Protein AF-A0A1A8S8R5-F1 (afdb_monomer)

Organism: NCBI:txid451742

Radius of gyration: 23.31 Å; Cα contacts (8 Å, |Δi|>4): 53; chains: 1; bounding box: 76×50×40 Å

Sequence (118 aa):
MADGRDGERLEAEEEAQGAEGGEDVIDDPILEQGVVVLRGYVIERMNTEDPSRHVCPEDLGGRTHEQEDPQVKEVVEQLLKIADELNRNAEFQRLINQVQANCAQEVFMMVARSIFID

Solvent-accessible surface area (backbone atoms only — not comparable to full-atom values): 7487 Å² total; per-residue (Å²): 134,84,88,80,81,88,82,75,84,77,70,75,76,72,70,72,78,65,82,94,73,80,71,85,65,85,82,38,70,65,58,57,48,50,53,55,36,54,50,47,41,52,37,57,48,39,39,70,77,38,68,87,55,76,63,56,53,59,84,75,77,46,56,86,71,65,72,68,43,66,68,49,45,53,53,28,55,52,51,50,52,52,50,54,58,54,63,68,35,65,66,58,50,55,56,59,73,67,61,62,80,93,44,52,69,61,52,49,53,51,53,56,52,63,72,66,70,119

InterPro domains:
  IPR036834 Bcl-2-like superfamily [G3DSA:1.10.437.10] (13-118)
  IPR036834 Bcl-2-like superfamily [SSF56854] (27-116)

Secondary structure (DSSP, 8-state):
-------------------S--S--TT-HHHHHHHHHHHHHHHHHHHHH-TTS---GGGGT--TTGGG-HHHHHHHHHHHHHHHHHHT-HHHHHHHTTS-GGGHHHHHHHHHHHHT--

Structure (mmCIF, N/CA/C/O backbone):
data_AF-A0A1A8S8R5-F1
#
_entry.id   AF-A0A1A8S8R5-F1
#
loop_
_atom_site.group_PDB
_atom_site.id
_atom_site.type_symbol
_atom_site.label_atom_id
_atom_site.label_alt_id
_atom_site.label_comp_id
_atom_site.label_asym_id
_atom_site.label_entity_id
_atom_site.label_seq_id
_atom_site.pdbx_PDB_ins_code
_atom_site.Cartn_x
_atom_site.Cartn_y
_atom_site.Cartn_z
_atom_site.occupancy
_atom_site.B_iso_or_equiv
_atom_site.auth_seq_id
_atom_site.auth_comp_id
_atom_site.auth_asym_id
_atom_site.auth_atom_id
_atom_site.pdbx_PDB_model_num
ATOM 1 N N . MET A 1 1 ? -62.200 33.411 -10.366 1.00 36.28 1 MET A N 1
ATOM 2 C CA . MET A 1 1 ? -61.756 32.003 -10.311 1.00 36.28 1 MET A CA 1
ATOM 3 C C . MET A 1 1 ? -60.327 31.985 -10.833 1.00 36.28 1 MET A C 1
ATOM 5 O O . MET A 1 1 ? -60.158 32.460 -11.946 1.00 36.28 1 MET A O 1
ATOM 9 N N . ALA A 1 2 ? -59.391 31.491 -10.007 1.00 41.22 2 ALA A N 1
ATOM 10 C CA . ALA A 1 2 ? -57.949 31.235 -10.223 1.00 41.22 2 ALA A CA 1
ATOM 11 C C . ALA A 1 2 ? -57.049 32.474 -10.499 1.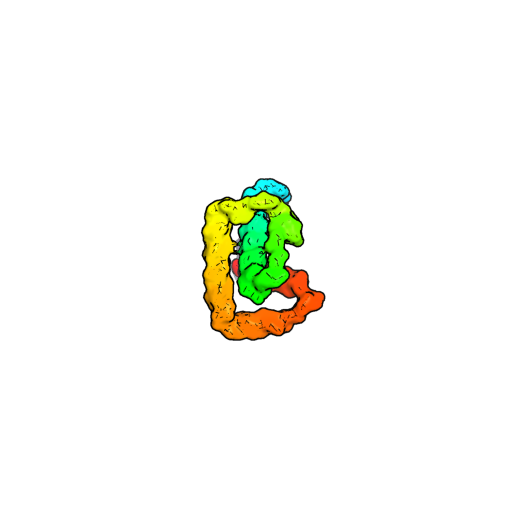00 41.22 2 ALA A C 1
ATOM 13 O O . ALA A 1 2 ? -57.322 33.209 -11.439 1.00 41.22 2 ALA A O 1
ATOM 14 N N . ASP A 1 3 ? -56.089 32.890 -9.651 1.00 39.72 3 ASP A N 1
ATOM 15 C CA . ASP A 1 3 ? -54.918 32.178 -9.059 1.00 39.72 3 ASP A CA 1
ATOM 16 C C . ASP A 1 3 ? -53.885 31.848 -10.159 1.00 39.72 3 ASP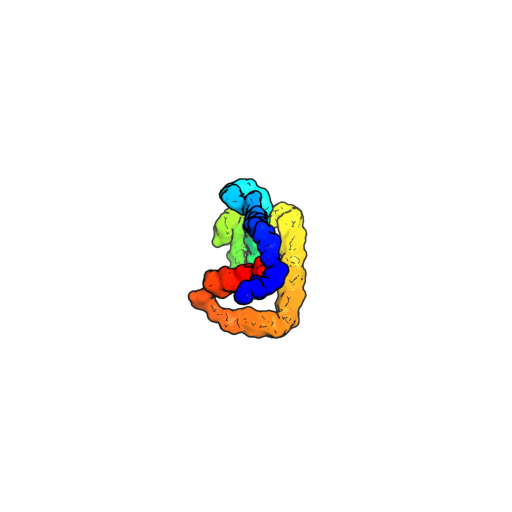 A C 1
ATOM 18 O O . ASP A 1 3 ? -54.277 31.310 -11.184 1.00 39.72 3 ASP A O 1
ATOM 22 N N . GLY A 1 4 ? -52.588 32.156 -10.125 1.00 37.81 4 GLY A N 1
ATOM 23 C CA . GLY A 1 4 ? -51.656 32.617 -9.101 1.00 37.81 4 GLY A CA 1
ATOM 24 C C . GLY A 1 4 ? -50.269 32.045 -9.464 1.00 37.81 4 GLY A C 1
ATOM 25 O O . GLY A 1 4 ? -50.191 30.899 -9.880 1.00 37.81 4 GLY A O 1
ATOM 26 N N . ARG A 1 5 ? -49.212 32.851 -9.284 1.00 39.94 5 ARG A N 1
ATOM 27 C CA . ARG A 1 5 ? -47.783 32.490 -9.101 1.00 39.94 5 ARG A CA 1
ATOM 28 C C . ARG A 1 5 ? -46.958 31.861 -10.240 1.00 39.94 5 ARG A C 1
ATOM 30 O O . ARG A 1 5 ? -47.202 30.759 -10.709 1.00 39.94 5 ARG A O 1
ATOM 37 N N . ASP A 1 6 ? -45.910 32.623 -10.564 1.00 41.22 6 ASP A N 1
ATOM 38 C CA . ASP A 1 6 ? -44.503 32.251 -10.773 1.00 41.22 6 ASP A CA 1
ATOM 39 C C . ASP A 1 6 ? -44.123 30.775 -10.592 1.00 41.22 6 ASP A C 1
ATOM 41 O O . ASP A 1 6 ? -44.429 30.173 -9.564 1.00 41.22 6 ASP A O 1
ATOM 45 N N . GLY A 1 7 ? -43.289 30.267 -11.500 1.00 35.84 7 GLY A N 1
ATOM 46 C CA . GLY A 1 7 ? -42.460 29.105 -11.201 1.00 35.84 7 GLY A CA 1
ATOM 47 C C . GLY A 1 7 ? -41.956 28.370 -12.431 1.00 35.84 7 GLY A C 1
ATOM 48 O O . GLY A 1 7 ? -42.741 27.896 -13.236 1.00 35.84 7 GLY A O 1
ATOM 49 N N . GLU A 1 8 ? -40.635 28.235 -12.504 1.00 40.41 8 GLU A N 1
ATOM 50 C CA . GLU A 1 8 ? -39.974 27.059 -13.082 1.00 40.41 8 GLU A CA 1
ATOM 51 C C . GLU A 1 8 ? -39.871 27.038 -14.611 1.00 40.41 8 GLU A C 1
ATOM 53 O O . GLU A 1 8 ? -40.465 26.260 -15.352 1.00 40.41 8 GLU A O 1
ATOM 58 N N . ARG A 1 9 ? -38.968 27.914 -15.061 1.00 43.72 9 ARG A N 1
ATOM 59 C CA . ARG A 1 9 ? -37.780 27.534 -15.839 1.00 43.72 9 ARG A CA 1
ATOM 60 C C . ARG A 1 9 ? -37.506 26.022 -15.716 1.00 43.72 9 ARG A C 1
ATOM 62 O O . ARG A 1 9 ? -36.819 25.588 -14.801 1.00 43.72 9 ARG A O 1
ATOM 69 N N . LEU A 1 10 ? -38.073 25.233 -16.625 1.00 42.19 10 LEU A N 1
ATOM 70 C CA . LEU A 1 10 ? -37.640 23.862 -16.867 1.00 42.19 10 LEU A CA 1
ATOM 71 C C . LEU A 1 10 ? -36.296 23.975 -17.582 1.00 42.19 10 LEU A C 1
ATOM 73 O O . LEU A 1 10 ? -36.205 23.955 -18.809 1.00 42.19 10 LEU A O 1
ATOM 77 N N . GLU A 1 11 ? -35.266 24.239 -16.780 1.00 43.25 11 GLU A N 1
ATOM 78 C CA . GLU A 1 11 ? -33.898 23.875 -17.095 1.00 43.25 11 GLU A CA 1
ATOM 79 C C . GLU A 1 11 ? -33.982 22.378 -17.381 1.00 43.25 11 GLU A C 1
ATOM 81 O O . GLU A 1 11 ? -34.228 21.579 -16.482 1.00 43.25 11 GLU A O 1
ATOM 86 N N . ALA A 1 12 ? -33.957 22.023 -18.669 1.00 45.59 12 ALA A N 1
ATOM 87 C CA . ALA A 1 12 ? -33.676 20.661 -19.066 1.00 45.59 12 ALA A CA 1
ATOM 88 C C . ALA A 1 12 ? -32.382 20.325 -18.341 1.00 45.59 12 ALA A C 1
ATOM 90 O O . ALA A 1 12 ? -31.361 20.962 -18.601 1.00 45.59 12 ALA A O 1
ATOM 91 N N . GLU A 1 13 ? -32.498 19.449 -17.349 1.00 46.16 13 GLU A N 1
ATOM 92 C CA . GLU A 1 13 ? -31.386 18.885 -16.617 1.00 46.16 13 GLU A CA 1
ATOM 93 C C . GLU A 1 13 ? -30.449 18.336 -17.693 1.00 46.16 13 GLU A C 1
ATOM 95 O O . GLU A 1 13 ? -30.708 17.298 -18.303 1.00 46.16 13 GLU A O 1
ATOM 100 N N . GLU A 1 14 ? -29.409 19.108 -18.018 1.00 47.41 14 GLU A N 1
ATOM 101 C CA . GLU A 1 14 ? -28.195 18.566 -18.591 1.00 47.41 14 GLU A CA 1
ATOM 102 C C . GLU A 1 14 ? -27.743 17.563 -17.538 1.00 47.41 14 GLU A C 1
ATOM 104 O O . GLU A 1 14 ? -27.123 17.936 -16.541 1.00 47.41 14 GLU A O 1
ATOM 109 N N . GLU A 1 15 ? -28.169 16.305 -17.697 1.00 44.78 15 GLU A N 1
ATOM 110 C CA . GLU A 1 15 ? -27.544 15.174 -17.035 1.00 44.78 15 GLU A CA 1
ATOM 111 C C . GLU A 1 15 ? -26.054 15.406 -17.214 1.00 44.78 15 GLU A C 1
ATOM 113 O O . GLU A 1 15 ? -25.557 15.405 -18.345 1.00 44.78 15 GLU A O 1
ATOM 118 N N . ALA A 1 16 ? -25.393 15.751 -16.104 1.00 50.78 16 ALA A N 1
ATOM 119 C CA . ALA A 1 16 ? -23.983 16.069 -16.085 1.00 50.78 16 ALA A CA 1
ATOM 120 C C . ALA A 1 16 ? -23.301 14.936 -16.831 1.00 50.78 16 ALA A C 1
ATOM 122 O O . ALA A 1 16 ? -23.382 13.785 -16.401 1.00 50.78 16 ALA A O 1
ATOM 123 N N . GLN A 1 17 ? -22.761 15.274 -17.999 1.00 47.22 17 GLN A N 1
ATOM 124 C CA . GLN A 1 17 ? -22.169 14.338 -18.929 1.00 47.22 17 GLN A CA 1
ATOM 125 C C . GLN A 1 17 ? -21.177 13.511 -18.112 1.00 47.22 17 GLN A C 1
ATOM 127 O O . GLN A 1 17 ? -20.159 14.032 -17.652 1.00 47.22 17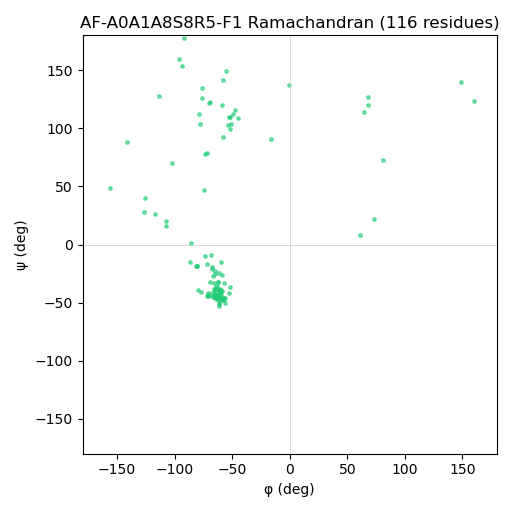 GLN A O 1
ATOM 132 N N . GLY A 1 18 ? -21.567 12.272 -17.793 1.00 56.53 18 GLY A N 1
ATOM 133 C CA . GLY A 1 18 ? -20.769 11.395 -16.950 1.00 56.53 18 GLY A CA 1
ATOM 134 C C . GLY A 1 18 ? -19.386 11.269 -17.571 1.00 56.53 18 GLY A C 1
ATOM 135 O O . GLY A 1 18 ? -19.256 11.382 -18.790 1.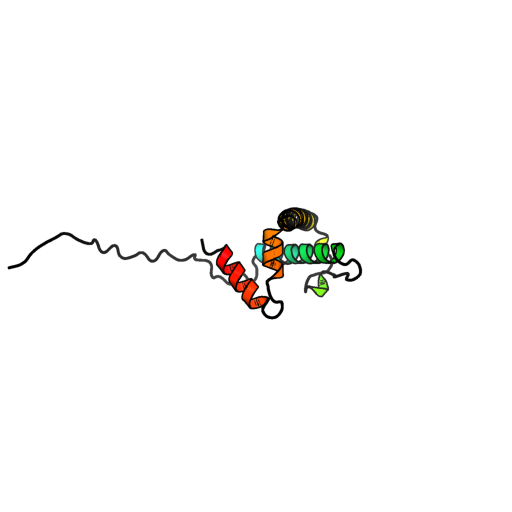00 56.53 18 GLY A O 1
ATOM 136 N N . ALA A 1 19 ? -18.359 11.082 -16.741 1.00 49.81 19 ALA A N 1
ATOM 137 C CA . ALA A 1 19 ? -16.985 10.988 -17.216 1.00 49.81 19 ALA A CA 1
ATOM 138 C C . ALA A 1 19 ? -16.901 10.027 -18.416 1.00 49.81 19 ALA A C 1
ATOM 140 O O . ALA A 1 19 ? -17.203 8.838 -18.300 1.00 49.81 19 ALA A O 1
ATOM 141 N N . GLU A 1 20 ? -16.528 10.564 -19.576 1.00 52.66 20 GLU A N 1
ATOM 142 C CA . GLU A 1 20 ? -16.308 9.813 -20.808 1.00 52.66 20 GLU A CA 1
ATOM 143 C C . GLU A 1 20 ? -14.981 9.055 -20.641 1.00 52.66 20 GLU A C 1
ATOM 145 O O . GLU A 1 20 ? -13.914 9.505 -21.040 1.00 52.66 20 GLU A O 1
ATOM 150 N N . GLY A 1 21 ? -15.032 7.957 -19.889 1.00 54.00 21 GLY A N 1
ATOM 151 C CA . GLY A 1 21 ? -13.863 7.210 -19.427 1.00 54.00 21 GLY A CA 1
ATOM 152 C C . GLY A 1 21 ? -14.228 5.765 -19.118 1.00 54.00 21 GLY A C 1
ATOM 153 O O . GLY A 1 21 ? -13.962 5.266 -18.032 1.00 54.00 21 GLY A O 1
ATOM 154 N N . GLY A 1 22 ? -14.922 5.130 -20.060 1.00 52.06 22 GLY A N 1
ATOM 155 C CA . GLY A 1 22 ? -15.257 3.706 -20.045 1.00 52.06 22 GLY A CA 1
ATOM 156 C C . GLY A 1 22 ? -14.622 2.954 -21.212 1.00 52.06 22 GLY A C 1
ATOM 157 O O . GLY A 1 22 ? -15.197 1.977 -21.680 1.00 52.06 22 GLY A O 1
ATOM 158 N N . GLU A 1 23 ? -13.497 3.441 -21.743 1.00 54.31 23 GLU A N 1
ATOM 159 C CA . GLU A 1 23 ? -12.697 2.646 -22.672 1.00 54.31 23 GLU A CA 1
ATOM 160 C C . GLU A 1 23 ? -11.936 1.604 -21.844 1.00 54.31 23 GLU A C 1
ATOM 162 O O . GLU A 1 23 ? -11.305 1.950 -20.844 1.00 54.31 23 GLU A O 1
ATOM 167 N N . ASP A 1 24 ? -12.068 0.324 -22.202 1.00 56.62 24 ASP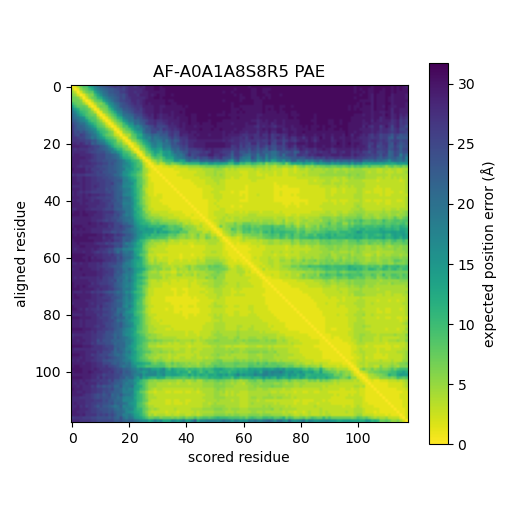 A N 1
ATOM 168 C CA . ASP A 1 24 ? -11.384 -0.774 -21.521 1.00 56.62 24 ASP A CA 1
ATOM 169 C C . ASP A 1 24 ? -9.873 -0.475 -21.455 1.00 56.62 24 ASP A C 1
ATOM 171 O O . ASP A 1 24 ? -9.166 -0.503 -22.462 1.00 56.62 24 ASP A O 1
ATOM 175 N N . VAL A 1 25 ? -9.377 -0.197 -20.248 1.00 55.34 25 VAL A N 1
ATOM 176 C CA . VAL A 1 25 ? -7.980 0.142 -19.916 1.00 55.34 25 VAL A CA 1
ATOM 177 C C . VAL A 1 25 ? -7.051 -1.079 -19.963 1.00 55.34 25 VAL A C 1
ATOM 179 O O . VAL A 1 25 ? -6.275 -1.331 -19.044 1.00 55.34 25 VAL A O 1
ATOM 182 N N . ILE A 1 26 ? -7.146 -1.887 -21.022 1.00 55.56 26 ILE A N 1
ATOM 183 C CA . ILE A 1 26 ? -6.359 -3.125 -21.163 1.00 55.56 26 ILE A CA 1
ATOM 184 C C . ILE A 1 26 ? -4.855 -2.811 -21.262 1.00 55.56 26 ILE A C 1
ATOM 186 O O . ILE A 1 26 ? -4.046 -3.619 -20.817 1.00 55.56 26 ILE A O 1
ATOM 190 N N . ASP A 1 27 ? -4.507 -1.603 -21.721 1.00 63.44 27 ASP A N 1
ATOM 191 C CA . ASP A 1 27 ? -3.135 -1.101 -21.843 1.00 63.44 27 ASP A CA 1
ATOM 192 C C . ASP A 1 27 ? -2.942 0.247 -21.112 1.00 63.44 27 ASP A C 1
ATOM 194 O O . ASP A 1 27 ? -2.297 1.150 -21.646 1.00 63.44 27 ASP A O 1
ATOM 198 N N . ASP A 1 28 ? -3.530 0.446 -19.923 1.00 80.44 28 ASP A N 1
ATOM 199 C CA . ASP A 1 28 ? -3.259 1.660 -19.133 1.00 80.44 28 ASP A CA 1
ATOM 200 C C . ASP A 1 28 ? -1.907 1.539 -18.404 1.00 80.44 28 ASP A C 1
ATOM 202 O O . ASP A 1 28 ? -1.784 0.751 -17.456 1.00 80.44 28 ASP A O 1
ATOM 206 N N . PRO A 1 29 ? -0.888 2.343 -18.780 1.00 84.94 29 PRO A N 1
ATOM 207 C CA . PRO A 1 29 ? 0.418 2.309 -18.131 1.00 84.94 29 PRO A CA 1
ATOM 208 C C . PRO A 1 29 ? 0.342 2.607 -16.629 1.00 84.94 29 PRO A C 1
ATOM 210 O O . PRO A 1 29 ? 1.199 2.161 -15.868 1.00 84.94 29 PRO A O 1
ATOM 213 N N . ILE A 1 30 ? -0.674 3.351 -16.180 1.00 88.50 30 ILE A N 1
ATOM 214 C CA . ILE A 1 30 ? -0.893 3.661 -14.765 1.00 88.50 30 ILE A CA 1
ATOM 215 C C . ILE A 1 30 ? -1.344 2.407 -14.019 1.00 88.50 30 ILE A C 1
ATOM 217 O O . ILE A 1 30 ? -0.838 2.132 -12.929 1.00 88.50 30 ILE A O 1
ATOM 221 N N . LEU A 1 31 ? -2.256 1.624 -14.602 1.00 89.69 31 LEU A N 1
ATOM 222 C CA . LEU A 1 31 ? -2.715 0.373 -14.007 1.00 89.69 31 LEU A CA 1
ATOM 223 C C . LEU A 1 31 ? -1.569 -0.641 -13.920 1.00 89.69 31 LEU A C 1
ATOM 225 O O . LEU A 1 31 ? -1.370 -1.243 -12.863 1.00 89.69 31 LEU A O 1
ATOM 229 N N . GLU A 1 32 ? -0.778 -0.787 -14.987 1.00 88.75 32 GLU A N 1
ATOM 230 C CA . GLU A 1 32 ? 0.388 -1.680 -14.994 1.00 88.75 32 GLU A CA 1
ATOM 231 C C . GLU A 1 32 ? 1.395 -1.317 -13.893 1.00 88.75 32 GLU A C 1
ATOM 233 O O . GLU A 1 32 ? 1.822 -2.183 -13.125 1.00 88.75 32 GLU A O 1
ATOM 238 N N . GLN A 1 33 ? 1.733 -0.030 -13.766 1.00 91.06 33 GLN A N 1
ATOM 239 C CA . GLN A 1 33 ? 2.630 0.458 -12.716 1.00 91.06 33 GLN A CA 1
ATOM 240 C C . GLN A 1 33 ? 2.028 0.272 -11.319 1.00 91.06 33 GLN A C 1
ATOM 242 O O . GLN A 1 33 ? 2.721 -0.161 -10.397 1.00 91.06 33 GLN A O 1
ATOM 247 N N . GLY A 1 34 ? 0.728 0.530 -11.159 1.00 92.81 34 GLY A N 1
ATOM 248 C CA . GLY A 1 34 ? 0.016 0.344 -9.896 1.00 92.81 34 GLY A CA 1
ATOM 249 C C . GLY A 1 34 ? 0.078 -1.098 -9.391 1.00 92.81 34 GLY A C 1
ATOM 250 O O . GLY A 1 34 ? 0.302 -1.325 -8.200 1.00 92.81 34 GLY A O 1
ATOM 251 N N . VAL A 1 35 ? -0.044 -2.079 -10.291 1.00 93.88 35 VAL A N 1
ATOM 252 C CA . VAL A 1 35 ? 0.080 -3.505 -9.949 1.00 93.88 35 VAL A CA 1
ATOM 253 C C . VAL A 1 35 ? 1.490 -3.839 -9.458 1.00 93.88 35 VAL A C 1
ATOM 255 O O . VAL A 1 35 ? 1.632 -4.520 -8.440 1.00 93.88 35 VAL A O 1
ATOM 258 N N . VAL A 1 36 ? 2.529 -3.348 -10.140 1.00 95.06 36 VAL A N 1
ATOM 259 C CA . VAL A 1 36 ? 3.931 -3.590 -9.755 1.00 95.06 36 VAL A CA 1
ATOM 260 C C . VAL A 1 36 ? 4.245 -2.956 -8.398 1.00 95.06 36 VAL A C 1
ATOM 262 O O . VAL A 1 36 ? 4.831 -3.607 -7.531 1.00 95.06 36 VAL A O 1
ATOM 265 N N . VAL A 1 37 ? 3.800 -1.718 -8.169 1.00 95.88 37 VAL A N 1
ATOM 266 C CA . VAL A 1 37 ? 3.998 -1.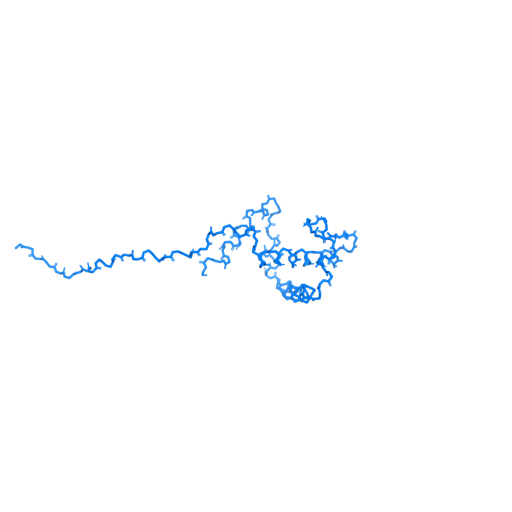010 -6.895 1.00 95.88 37 VAL A CA 1
ATOM 267 C C . VAL A 1 37 ? 3.266 -1.706 -5.745 1.00 95.88 37 VAL A C 1
ATOM 269 O O . VAL A 1 37 ? 3.860 -1.936 -4.690 1.00 95.88 37 VAL A O 1
ATOM 272 N N . LEU A 1 38 ? 1.995 -2.087 -5.932 1.00 96.00 38 LEU A N 1
ATOM 273 C CA . LEU A 1 38 ? 1.225 -2.788 -4.899 1.00 96.00 38 LEU A CA 1
ATOM 274 C C . LEU A 1 38 ? 1.880 -4.124 -4.531 1.00 96.00 38 LEU A C 1
ATOM 276 O O . LEU A 1 38 ? 1.964 -4.469 -3.351 1.00 96.00 38 LEU A O 1
ATOM 280 N N . ARG A 1 39 ? 2.377 -4.860 -5.529 1.00 95.56 39 ARG A N 1
ATOM 281 C CA . ARG A 1 39 ? 3.087 -6.120 -5.307 1.00 95.56 39 ARG A CA 1
ATOM 282 C C . ARG A 1 39 ? 4.364 -5.915 -4.494 1.00 95.56 39 ARG A C 1
ATOM 284 O O . ARG A 1 39 ? 4.573 -6.635 -3.519 1.00 95.56 39 ARG A O 1
ATOM 291 N N . GLY A 1 40 ? 5.167 -4.915 -4.853 1.00 95.06 40 GLY A N 1
ATOM 292 C CA . GLY A 1 40 ? 6.381 -4.550 -4.122 1.00 95.06 40 GLY A CA 1
ATOM 293 C C . GLY A 1 40 ? 6.101 -4.223 -2.661 1.00 95.06 40 GLY A C 1
ATOM 294 O O . GLY A 1 40 ? 6.745 -4.765 -1.766 1.00 95.06 40 GLY A O 1
ATOM 295 N N . TYR A 1 41 ? 5.063 -3.422 -2.410 1.00 95.81 41 TYR A N 1
ATOM 296 C CA . TYR A 1 41 ? 4.621 -3.102 -1.055 1.00 95.81 41 TYR A CA 1
ATOM 297 C C . TYR A 1 41 ? 4.263 -4.355 -0.238 1.00 95.81 41 TYR A C 1
ATOM 299 O O . TYR A 1 41 ? 4.709 -4.488 0.902 1.00 95.81 41 TYR A O 1
ATOM 307 N N . VAL A 1 42 ? 3.488 -5.288 -0.804 1.00 93.94 42 VAL A N 1
ATOM 308 C CA . VAL A 1 42 ? 3.092 -6.526 -0.106 1.00 93.94 42 VAL A CA 1
ATOM 309 C C . VAL A 1 42 ? 4.304 -7.404 0.210 1.00 93.94 42 VAL A C 1
ATOM 311 O O . VAL A 1 42 ? 4.405 -7.906 1.329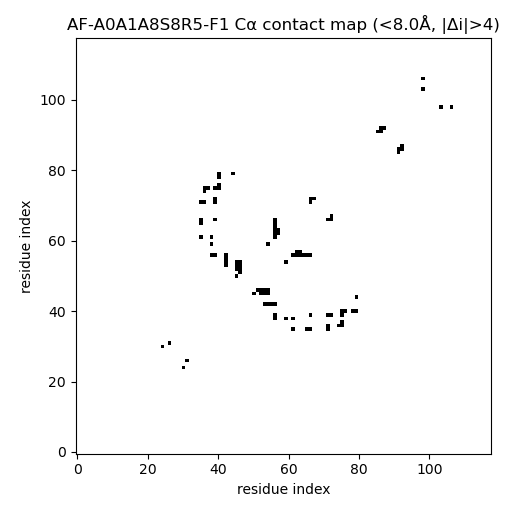 1.00 93.94 42 VAL A O 1
ATOM 314 N N . ILE A 1 43 ? 5.235 -7.564 -0.734 1.00 93.06 43 ILE A N 1
ATOM 315 C CA . ILE A 1 43 ? 6.452 -8.370 -0.546 1.00 93.06 43 ILE A CA 1
ATOM 316 C C . ILE A 1 43 ? 7.309 -7.806 0.588 1.00 93.06 43 ILE A C 1
ATOM 318 O O . ILE A 1 43 ? 7.661 -8.535 1.516 1.00 93.06 43 ILE A O 1
ATOM 322 N N . GLU A 1 44 ? 7.609 -6.506 0.550 1.00 92.75 44 GLU A N 1
ATOM 323 C CA . GLU A 1 44 ? 8.419 -5.848 1.581 1.00 92.75 44 GLU A CA 1
ATOM 324 C C . GLU A 1 44 ? 7.748 -5.919 2.960 1.00 92.75 44 GLU A C 1
ATOM 326 O O . GLU A 1 44 ? 8.406 -6.194 3.970 1.00 92.75 44 GLU A O 1
ATOM 331 N N . ARG A 1 45 ? 6.418 -5.756 3.014 1.00 91.50 45 ARG A N 1
ATOM 332 C CA . ARG A 1 45 ? 5.646 -5.926 4.250 1.00 91.50 45 ARG A CA 1
ATOM 333 C C . ARG A 1 45 ? 5.745 -7.337 4.813 1.00 91.50 45 ARG A C 1
ATOM 335 O O . ARG A 1 45 ? 6.068 -7.490 5.989 1.00 91.50 45 ARG A O 1
ATOM 342 N N . MET A 1 46 ? 5.517 -8.356 3.989 1.00 89.62 46 MET A N 1
ATOM 343 C CA . MET A 1 46 ? 5.582 -9.749 4.433 1.00 89.62 46 MET A CA 1
ATOM 344 C C . MET A 1 46 ? 6.983 -10.137 4.902 1.00 89.62 46 MET A C 1
ATOM 346 O O . MET A 1 46 ? 7.119 -10.736 5.964 1.00 89.62 46 MET A O 1
ATOM 350 N N . ASN A 1 47 ? 8.020 -9.732 4.166 1.00 86.62 47 ASN A N 1
ATOM 351 C CA . ASN A 1 47 ? 9.410 -9.995 4.537 1.00 86.62 47 ASN A CA 1
ATOM 352 C C . ASN A 1 47 ? 9.802 -9.327 5.865 1.00 86.62 47 ASN A C 1
ATOM 354 O O . ASN A 1 47 ? 10.621 -9.869 6.606 1.00 86.62 47 ASN A O 1
ATOM 358 N N . THR A 1 48 ? 9.222 -8.162 6.172 1.00 85.12 48 THR A N 1
ATOM 359 C CA . THR A 1 48 ? 9.471 -7.439 7.428 1.00 85.12 48 THR A CA 1
ATOM 360 C C . THR A 1 48 ? 8.731 -8.067 8.613 1.00 85.12 48 THR A C 1
ATOM 362 O O . THR A 1 48 ? 9.292 -8.156 9.705 1.00 85.12 48 THR A O 1
ATOM 365 N N . GLU A 1 49 ? 7.482 -8.499 8.421 1.00 84.44 49 GLU A N 1
ATOM 366 C CA . GLU A 1 49 ? 6.646 -9.070 9.487 1.00 84.44 49 GLU A CA 1
ATOM 367 C C . GLU A 1 49 ? 6.972 -10.541 9.787 1.00 84.44 49 GLU A C 1
ATOM 369 O O . GLU A 1 49 ? 6.989 -10.947 10.951 1.00 84.44 49 GLU A O 1
ATOM 374 N N . ASP A 1 50 ? 7.259 -11.336 8.755 1.00 85.25 50 ASP A N 1
ATOM 375 C CA . ASP A 1 50 ? 7.633 -12.744 8.872 1.00 85.25 50 ASP A CA 1
ATOM 376 C C . ASP A 1 50 ? 8.734 -13.103 7.855 1.00 85.25 50 ASP A C 1
ATOM 378 O O . ASP A 1 50 ? 8.449 -13.610 6.766 1.00 85.25 50 ASP A O 1
ATOM 382 N N . PRO A 1 51 ? 10.018 -12.926 8.226 1.00 79.19 51 PRO A N 1
ATOM 383 C CA . PRO A 1 51 ? 11.149 -13.237 7.352 1.00 79.19 51 PRO A CA 1
ATOM 384 C C . PRO A 1 51 ? 11.223 -14.706 6.907 1.00 79.19 51 PRO A C 1
ATOM 386 O O . PRO A 1 51 ? 11.974 -15.034 5.991 1.00 79.19 51 PRO A O 1
ATOM 389 N N . SER A 1 52 ? 10.490 -15.613 7.566 1.00 81.44 52 SER A N 1
ATOM 390 C CA . SER A 1 52 ? 10.444 -17.030 7.190 1.00 81.44 52 SER A CA 1
ATOM 391 C C . SER A 1 52 ? 9.501 -17.307 6.015 1.00 81.44 52 SER A C 1
ATOM 393 O O . SER A 1 52 ? 9.632 -18.335 5.347 1.00 81.44 52 SER A O 1
ATOM 395 N N . ARG A 1 53 ? 8.586 -16.375 5.727 1.00 79.06 53 ARG A N 1
ATOM 396 C CA . ARG A 1 53 ? 7.666 -16.397 4.589 1.00 79.06 53 ARG A CA 1
ATOM 397 C C . ARG A 1 53 ? 8.165 -15.455 3.503 1.00 79.06 53 ARG A C 1
ATOM 399 O O . ARG A 1 53 ? 7.578 -14.407 3.254 1.00 79.06 53 ARG A O 1
ATOM 406 N N . HIS A 1 54 ? 9.258 -15.846 2.857 1.00 79.81 54 HIS A N 1
ATOM 407 C CA . HIS A 1 54 ? 9.752 -15.107 1.703 1.00 79.81 54 HIS A CA 1
ATOM 408 C C . HIS A 1 54 ? 8.783 -15.275 0.529 1.00 79.81 54 HIS A C 1
ATOM 410 O O . HIS A 1 54 ? 8.492 -16.404 0.133 1.00 79.81 54 HIS A O 1
ATOM 416 N N . VAL A 1 55 ? 8.276 -14.158 0.013 1.00 87.44 55 VAL A N 1
ATOM 417 C CA . VAL A 1 55 ? 7.370 -14.111 -1.140 1.00 87.44 55 VAL A CA 1
ATOM 418 C C . VAL A 1 55 ? 8.095 -13.431 -2.286 1.00 87.44 55 VAL A C 1
ATOM 420 O O . VAL A 1 55 ? 8.621 -12.330 -2.121 1.00 87.44 55 VAL A O 1
ATOM 423 N N . CYS A 1 56 ? 8.122 -14.082 -3.442 1.00 88.31 56 CYS A N 1
ATOM 424 C CA . CYS A 1 56 ? 8.706 -13.524 -4.652 1.00 88.31 56 CYS A CA 1
ATOM 425 C C . CYS A 1 56 ? 7.614 -12.874 -5.527 1.00 88.31 56 CYS A C 1
ATOM 427 O O . CYS A 1 56 ? 6.430 -13.196 -5.381 1.00 88.31 56 CYS A O 1
ATOM 429 N N . PRO A 1 57 ? 7.964 -11.968 -6.460 1.00 91.00 57 PRO A N 1
ATOM 430 C CA . PRO A 1 57 ? 6.991 -11.356 -7.368 1.00 91.00 57 PRO A CA 1
ATOM 431 C C . PRO A 1 57 ? 6.107 -12.370 -8.103 1.00 91.00 57 PRO A C 1
ATOM 433 O O . PRO A 1 57 ? 4.911 -12.141 -8.281 1.00 91.00 57 PRO A O 1
ATOM 436 N N . GLU A 1 58 ? 6.658 -13.518 -8.479 1.00 92.25 58 GLU A N 1
ATOM 437 C CA . GLU A 1 58 ? 5.966 -14.573 -9.217 1.00 92.25 58 GLU A CA 1
ATOM 438 C C . GLU A 1 58 ? 4.834 -15.213 -8.400 1.00 92.25 58 GLU A C 1
ATOM 440 O O . GLU A 1 58 ? 3.787 -15.541 -8.961 1.00 92.25 58 GLU A O 1
ATOM 445 N N . ASP A 1 59 ? 4.989 -15.314 -7.075 1.00 90.69 59 ASP A N 1
ATOM 446 C CA . ASP A 1 59 ? 3.961 -15.847 -6.167 1.00 90.69 59 ASP A CA 1
ATOM 447 C C . ASP A 1 59 ? 2.709 -14.954 -6.129 1.00 90.69 59 ASP A C 1
ATOM 449 O O . ASP A 1 59 ? 1.607 -15.408 -5.819 1.00 90.69 59 ASP A O 1
ATOM 453 N N . LEU A 1 60 ? 2.874 -13.677 -6.484 1.00 91.38 60 LEU A N 1
ATOM 454 C CA . LEU A 1 60 ? 1.819 -12.669 -6.573 1.00 91.38 60 LEU A CA 1
ATOM 455 C C . LEU A 1 60 ? 1.481 -12.323 -8.040 1.00 91.38 60 LEU A C 1
ATOM 457 O O . LEU A 1 60 ? 0.939 -11.249 -8.327 1.00 91.38 60 LEU A O 1
ATOM 461 N N . GLY A 1 61 ? 1.827 -13.207 -8.984 1.00 91.31 61 GLY A N 1
ATOM 462 C CA . GLY A 1 61 ? 1.513 -13.075 -10.412 1.00 91.31 61 GLY A CA 1
ATOM 463 C C . GLY A 1 61 ? 2.336 -12.022 -11.165 1.00 91.31 61 GLY A C 1
ATOM 464 O O . GLY A 1 61 ? 1.869 -11.495 -12.174 1.00 91.31 61 GLY A O 1
ATOM 465 N N . GLY A 1 62 ? 3.510 -11.659 -10.648 1.00 91.31 62 GLY A N 1
ATOM 466 C CA . GLY A 1 62 ? 4.426 -10.676 -11.230 1.00 91.31 62 GLY A CA 1
ATOM 467 C C . GLY A 1 62 ? 5.481 -11.259 -12.159 1.00 91.31 62 GLY A C 1
ATOM 468 O O . GLY A 1 62 ? 5.564 -12.470 -12.369 1.00 91.31 62 GLY A O 1
ATOM 469 N N . ARG A 1 63 ? 6.292 -10.366 -12.732 1.00 90.38 63 ARG A N 1
ATOM 470 C CA . ARG A 1 63 ? 7.452 -10.712 -13.562 1.00 90.38 63 ARG A CA 1
ATOM 471 C C . ARG A 1 63 ? 8.716 -10.758 -12.707 1.00 90.38 63 ARG A C 1
ATOM 473 O O . ARG A 1 63 ? 8.841 -10.033 -11.721 1.00 90.38 63 ARG A O 1
ATOM 480 N N . THR A 1 64 ? 9.691 -11.550 -13.142 1.00 86.62 64 THR A N 1
ATOM 481 C CA . THR A 1 64 ? 11.033 -11.528 -12.555 1.00 86.62 64 THR A CA 1
ATOM 482 C C . THR A 1 64 ? 11.630 -10.124 -12.658 1.00 86.62 64 THR A C 1
ATOM 484 O O . THR A 1 64 ? 11.460 -9.436 -13.665 1.00 86.62 64 THR A O 1
ATOM 487 N N . HIS A 1 65 ? 12.347 -9.701 -11.616 1.00 86.31 65 HIS A N 1
ATOM 488 C CA . HIS A 1 65 ? 13.092 -8.434 -11.570 1.00 86.31 65 HIS A CA 1
ATOM 489 C C . HIS A 1 65 ? 12.263 -7.143 -11.725 1.00 86.31 65 HIS A C 1
ATOM 491 O O . HIS A 1 65 ? 12.841 -6.062 -11.786 1.00 86.31 65 HIS A O 1
ATOM 497 N N . GLU A 1 66 ? 10.926 -7.193 -11.728 1.00 86.94 66 GLU A N 1
ATOM 498 C CA . GLU A 1 66 ? 10.098 -5.975 -11.817 1.00 86.94 66 GLU A CA 1
ATOM 499 C C . GLU A 1 66 ? 10.310 -5.019 -10.627 1.00 86.94 66 GLU A C 1
ATOM 501 O O . GLU A 1 66 ? 10.117 -3.815 -10.747 1.00 86.94 66 GLU A O 1
ATOM 506 N N . GLN A 1 67 ? 10.759 -5.558 -9.489 1.00 85.88 67 GLN A N 1
ATOM 507 C CA . GLN A 1 67 ? 11.075 -4.808 -8.273 1.00 85.88 67 GLN A CA 1
ATOM 508 C C . GLN A 1 67 ? 12.510 -4.260 -8.272 1.00 85.88 67 GLN A C 1
ATOM 510 O O . GLN A 1 67 ? 12.934 -3.666 -7.286 1.00 85.88 67 GLN A O 1
ATOM 515 N N . GLU A 1 68 ? 13.301 -4.475 -9.331 1.00 89.62 68 GLU A N 1
ATOM 516 C CA . GLU A 1 68 ? 14.661 -3.927 -9.431 1.00 89.62 68 GLU A CA 1
ATOM 517 C C . GLU A 1 68 ? 14.689 -2.467 -9.888 1.00 89.62 68 GLU A C 1
ATOM 519 O O . GLU A 1 68 ? 15.686 -1.785 -9.631 1.00 89.62 68 GLU A O 1
ATOM 524 N N . ASP A 1 69 ? 13.599 -1.986 -10.495 1.00 92.38 69 ASP A N 1
ATOM 525 C CA . ASP A 1 69 ? 13.446 -0.607 -10.952 1.00 92.38 69 ASP A CA 1
ATOM 526 C C . ASP A 1 69 ? 13.595 0.384 -9.775 1.00 92.38 69 ASP A C 1
ATOM 528 O O . ASP A 1 69 ? 12.821 0.327 -8.811 1.00 92.38 69 ASP A O 1
ATOM 532 N N . PRO A 1 70 ? 14.574 1.311 -9.822 1.00 94.50 70 PRO A N 1
ATOM 533 C CA . PRO A 1 70 ? 14.773 2.309 -8.775 1.00 94.50 70 PRO A CA 1
ATOM 534 C C . PRO A 1 70 ? 13.546 3.185 -8.500 1.00 94.50 70 PRO A C 1
ATOM 536 O O . PRO A 1 70 ? 13.338 3.570 -7.351 1.00 94.50 70 PRO A O 1
ATOM 539 N N . GLN A 1 71 ? 12.734 3.495 -9.516 1.00 93.06 71 GLN A N 1
ATOM 540 C CA . GLN A 1 71 ? 11.541 4.327 -9.345 1.00 93.06 71 GLN A CA 1
ATOM 541 C C . GLN A 1 71 ? 10.453 3.575 -8.580 1.00 93.06 71 GLN A C 1
ATOM 543 O O . GLN A 1 71 ? 9.846 4.127 -7.663 1.00 93.06 71 GLN A O 1
ATOM 548 N N . VAL A 1 72 ? 10.253 2.293 -8.902 1.00 92.69 72 VAL A N 1
ATOM 549 C CA . VAL A 1 72 ? 9.326 1.418 -8.170 1.00 92.69 72 VAL A CA 1
ATOM 550 C C . VAL A 1 72 ? 9.757 1.309 -6.709 1.00 92.69 72 VAL A C 1
ATOM 552 O O . VAL A 1 72 ? 8.934 1.509 -5.816 1.00 92.69 72 VAL A O 1
ATOM 555 N N . LYS A 1 73 ? 11.051 1.072 -6.453 1.00 94.50 73 LYS A N 1
ATOM 556 C CA . LYS A 1 73 ? 11.597 0.997 -5.087 1.00 94.50 73 LYS A CA 1
ATOM 557 C C . LYS A 1 73 ? 11.342 2.268 -4.291 1.00 94.50 73 LYS A C 1
ATOM 559 O O . LYS A 1 73 ? 10.879 2.187 -3.158 1.00 94.50 73 LYS A O 1
ATOM 564 N N . GLU A 1 74 ? 11.600 3.433 -4.881 1.00 96.88 74 GLU A N 1
ATOM 565 C CA . GLU A 1 74 ? 11.373 4.712 -4.210 1.00 96.88 74 GLU A CA 1
ATOM 566 C C . GLU A 1 74 ? 9.899 4.885 -3.814 1.00 96.88 74 GLU A C 1
ATOM 568 O O . GLU A 1 74 ? 9.607 5.248 -2.674 1.00 96.88 74 GLU A O 1
ATOM 573 N N . VAL A 1 75 ? 8.961 4.574 -4.714 1.00 96.38 75 VAL A N 1
ATOM 574 C CA . VAL A 1 75 ? 7.521 4.659 -4.420 1.00 96.38 75 VAL A CA 1
ATOM 575 C C . VAL A 1 75 ? 7.123 3.670 -3.322 1.00 96.38 75 VAL A C 1
ATOM 577 O O . VAL A 1 75 ? 6.424 4.053 -2.381 1.00 96.38 75 VAL A O 1
ATOM 580 N N . VAL A 1 76 ? 7.598 2.424 -3.391 1.00 96.12 76 VAL A N 1
ATOM 581 C CA . VAL A 1 76 ? 7.339 1.399 -2.367 1.00 96.12 76 VAL A CA 1
ATOM 582 C C . VAL A 1 76 ? 7.868 1.842 -1.000 1.00 96.12 76 VAL A C 1
ATOM 584 O O . VAL A 1 76 ? 7.147 1.743 -0.007 1.00 96.12 76 VAL A O 1
ATOM 587 N N . GLU A 1 77 ? 9.071 2.414 -0.929 1.00 96.06 77 GLU A N 1
ATOM 588 C CA . GLU A 1 77 ? 9.629 2.958 0.314 1.00 96.06 77 GLU A CA 1
ATOM 589 C C . GLU A 1 77 ? 8.763 4.076 0.910 1.00 96.06 77 GLU A C 1
ATOM 591 O O . GLU A 1 77 ? 8.594 4.146 2.131 1.00 96.06 77 GLU A O 1
ATOM 596 N N . GLN A 1 78 ? 8.200 4.961 0.079 1.00 97.81 78 GLN A N 1
ATOM 597 C CA . GLN A 1 78 ? 7.280 5.993 0.565 1.00 97.81 78 GLN A CA 1
ATOM 598 C C . GLN A 1 78 ? 5.968 5.386 1.074 1.00 97.81 78 GLN A C 1
ATOM 600 O O . GLN A 1 78 ? 5.497 5.776 2.144 1.00 97.81 78 GLN A O 1
ATOM 605 N N . LEU A 1 79 ? 5.405 4.398 0.370 1.00 97.19 79 LEU A N 1
ATOM 606 C CA . LEU A 1 79 ? 4.203 3.689 0.821 1.00 97.19 79 LEU A CA 1
ATOM 607 C C . LEU A 1 79 ? 4.423 2.988 2.164 1.00 97.19 79 LEU A C 1
ATOM 609 O O . LEU A 1 79 ? 3.551 3.047 3.028 1.00 97.19 79 LEU A O 1
ATOM 613 N N . LEU A 1 80 ? 5.593 2.379 2.375 1.00 96.00 80 LEU A N 1
ATOM 614 C CA . LEU A 1 80 ? 5.950 1.752 3.648 1.00 96.00 80 LEU A CA 1
ATOM 615 C C . LEU A 1 80 ? 6.003 2.773 4.791 1.00 96.00 80 LEU A C 1
ATOM 617 O O . LEU A 1 80 ? 5.429 2.520 5.849 1.00 96.00 80 LEU A O 1
ATOM 621 N N . LYS A 1 81 ? 6.603 3.952 4.573 1.00 96.56 81 LYS A N 1
ATOM 622 C CA . LYS A 1 81 ? 6.631 5.034 5.578 1.00 96.56 81 LYS A CA 1
ATOM 623 C C . LYS A 1 81 ? 5.224 5.501 5.946 1.00 96.56 81 LYS A C 1
ATOM 625 O O . LYS A 1 81 ? 4.909 5.608 7.129 1.00 96.56 81 LYS A O 1
ATOM 630 N N . ILE A 1 82 ? 4.370 5.725 4.945 1.00 96.12 82 ILE A N 1
ATOM 631 C CA . ILE A 1 82 ? 2.967 6.109 5.157 1.00 96.12 82 ILE A CA 1
ATOM 632 C C . ILE A 1 82 ? 2.237 5.013 5.939 1.00 96.12 82 ILE A C 1
ATOM 634 O O . ILE A 1 82 ? 1.542 5.296 6.914 1.00 96.12 82 ILE A O 1
ATOM 638 N N . ALA A 1 83 ? 2.416 3.751 5.554 1.00 94.56 83 ALA A N 1
ATOM 639 C CA . ALA A 1 83 ? 1.783 2.629 6.228 1.00 94.56 83 ALA A CA 1
ATOM 640 C C . ALA A 1 83 ? 2.261 2.480 7.683 1.00 94.56 83 ALA A C 1
ATOM 642 O O . ALA A 1 83 ? 1.458 2.164 8.557 1.00 94.56 83 ALA A O 1
ATOM 643 N N . ASP A 1 84 ? 3.537 2.739 7.975 1.00 94.19 84 ASP A N 1
ATOM 644 C CA . ASP A 1 84 ? 4.066 2.754 9.343 1.00 94.19 84 ASP A CA 1
ATOM 645 C C . ASP A 1 84 ? 3.475 3.885 10.186 1.00 94.19 84 ASP A C 1
ATOM 647 O O . ASP A 1 84 ? 3.171 3.688 11.364 1.00 94.19 84 ASP A O 1
ATOM 651 N N . GLU A 1 85 ? 3.271 5.063 9.598 1.00 96.25 85 GLU A N 1
ATOM 652 C CA . GLU A 1 85 ? 2.592 6.174 10.264 1.00 96.25 85 GLU A CA 1
ATOM 653 C C . GLU A 1 85 ? 1.121 5.851 10.551 1.00 96.25 85 GLU A C 1
ATOM 655 O O . GLU A 1 85 ? 0.664 6.045 11.681 1.00 96.25 85 GLU A O 1
ATOM 660 N N . LEU A 1 86 ? 0.401 5.277 9.582 1.00 94.44 86 LEU A N 1
ATOM 661 C CA . LEU A 1 86 ? -0.978 4.810 9.762 1.00 94.44 86 LEU A CA 1
ATOM 662 C C . LEU A 1 86 ? -1.066 3.706 10.825 1.00 94.44 86 LEU A C 1
ATOM 664 O O . LEU A 1 86 ? -1.976 3.711 11.656 1.00 94.44 86 LEU A O 1
ATOM 668 N N . ASN A 1 87 ? -0.091 2.796 10.867 1.00 91.06 87 ASN A N 1
ATOM 669 C CA . ASN A 1 87 ? -0.048 1.704 11.839 1.00 91.06 87 ASN A CA 1
ATOM 670 C C . ASN A 1 87 ? 0.189 2.168 13.282 1.00 91.06 87 ASN A C 1
ATOM 672 O O . ASN A 1 87 ? -0.182 1.458 14.217 1.00 91.06 87 ASN A O 1
ATOM 676 N N . ARG A 1 88 ? 0.737 3.370 13.497 1.00 95.25 88 ARG A N 1
ATOM 677 C CA . ARG A 1 88 ? 0.845 3.966 14.842 1.00 95.25 88 ARG A CA 1
ATOM 678 C C . ARG A 1 88 ? -0.503 4.423 15.399 1.00 95.25 88 ARG A C 1
ATOM 680 O O . ARG A 1 88 ? -0.617 4.636 16.607 1.00 95.25 88 ARG A O 1
ATOM 687 N N . ASN A 1 89 ? -1.527 4.575 14.559 1.00 96.81 89 ASN A N 1
ATOM 688 C CA . ASN A 1 89 ? -2.861 4.946 15.009 1.00 96.81 89 ASN A CA 1
ATOM 689 C C . ASN A 1 89 ? -3.586 3.727 15.609 1.00 96.81 89 ASN A C 1
ATOM 691 O O . ASN A 1 89 ? -4.101 2.863 14.902 1.00 96.81 89 ASN A O 1
ATOM 695 N N . ALA A 1 90 ? -3.662 3.687 16.941 1.00 95.00 90 ALA A N 1
ATOM 696 C CA . ALA A 1 90 ? -4.295 2.595 17.674 1.00 95.00 90 ALA A CA 1
ATOM 697 C C . ALA A 1 90 ? -5.798 2.443 17.378 1.00 95.00 90 ALA A C 1
ATOM 699 O O . ALA A 1 90 ? -6.314 1.327 17.401 1.00 95.00 90 ALA A O 1
ATOM 700 N N . GLU A 1 91 ? -6.512 3.536 17.094 1.00 96.00 91 GLU A N 1
ATOM 701 C CA . GLU A 1 91 ? -7.930 3.471 16.734 1.00 96.00 91 GLU A CA 1
ATOM 702 C C . GLU A 1 91 ? -8.115 2.843 15.351 1.00 96.00 91 GLU A C 1
ATOM 704 O O . GLU A 1 91 ? -8.938 1.939 15.196 1.00 96.00 91 GLU A O 1
ATOM 709 N N . PHE A 1 92 ? -7.293 3.250 14.382 1.00 94.12 92 PHE A N 1
ATOM 710 C CA . PHE A 1 92 ? -7.275 2.659 13.047 1.00 94.12 92 PHE A CA 1
ATOM 711 C C . PHE A 1 92 ? -6.973 1.155 13.109 1.00 94.12 92 PHE A C 1
ATOM 713 O O . PHE A 1 92 ? -7.730 0.345 12.575 1.00 94.12 92 PHE A O 1
ATOM 720 N N . GLN A 1 93 ? -5.947 0.760 13.868 1.00 93.81 93 GLN A N 1
ATOM 721 C CA . GLN A 1 93 ? -5.625 -0.652 14.097 1.00 93.81 93 GLN A CA 1
ATOM 722 C C . GLN A 1 93 ? -6.767 -1.409 14.786 1.00 93.81 93 GLN A C 1
ATOM 724 O O . GLN A 1 93 ? -7.054 -2.557 14.448 1.00 93.81 93 GLN A O 1
ATOM 729 N N . ARG A 1 94 ? -7.468 -0.782 15.738 1.00 94.56 94 ARG A N 1
ATOM 730 C CA . ARG A 1 94 ? -8.630 -1.395 16.394 1.00 94.56 94 ARG A CA 1
ATOM 731 C C . ARG A 1 94 ? -9.771 -1.657 15.409 1.00 94.56 94 ARG A C 1
ATOM 733 O O . ARG A 1 94 ? -10.474 -2.648 15.587 1.00 94.56 94 ARG A O 1
ATOM 740 N N . LEU A 1 95 ? -9.982 -0.790 14.417 1.00 92.62 95 LEU A N 1
ATOM 741 C CA . LEU A 1 95 ? -10.999 -0.982 13.377 1.00 92.62 95 LEU A CA 1
ATOM 742 C C . LEU A 1 95 ? -10.606 -2.099 12.405 1.00 92.62 95 LEU A C 1
ATOM 744 O O . LEU A 1 95 ? -11.427 -2.971 12.139 1.00 92.62 95 LEU A O 1
ATOM 748 N N . ILE A 1 96 ? -9.346 -2.134 11.955 1.00 90.81 96 ILE A N 1
ATOM 749 C CA . ILE A 1 96 ? -8.833 -3.211 11.090 1.00 90.81 96 ILE A CA 1
ATOM 750 C C . ILE A 1 96 ? -9.023 -4.579 11.755 1.00 90.81 96 ILE A C 1
ATOM 752 O O . ILE A 1 96 ? -9.552 -5.501 11.142 1.00 90.81 96 ILE A O 1
ATOM 756 N N . ASN A 1 97 ? -8.675 -4.700 13.038 1.00 89.44 97 ASN A N 1
ATOM 757 C CA . ASN A 1 97 ? -8.772 -5.963 13.777 1.00 89.44 97 ASN A CA 1
AT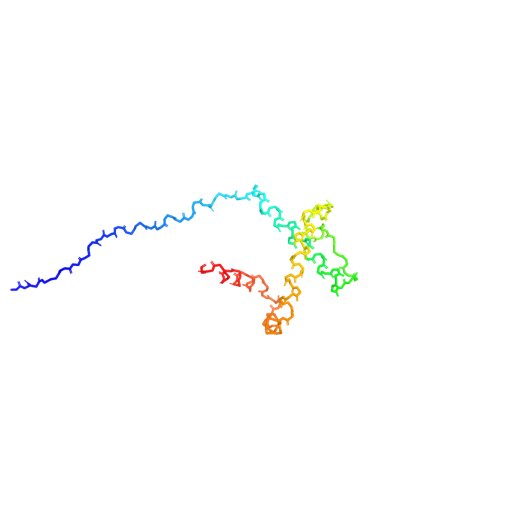OM 758 C C . ASN A 1 97 ? -10.216 -6.442 14.041 1.00 89.44 97 ASN A C 1
ATOM 760 O O . ASN A 1 97 ? -10.406 -7.562 14.513 1.00 89.44 97 ASN A O 1
ATOM 764 N N . GLN A 1 98 ? -11.237 -5.622 13.768 1.00 89.12 98 GLN A N 1
ATOM 765 C CA . GLN A 1 98 ? -12.646 -6.036 13.851 1.00 89.12 98 GLN A CA 1
ATOM 766 C C . GLN A 1 98 ? -13.149 -6.684 12.557 1.00 89.12 98 GLN A C 1
ATOM 768 O O . GLN A 1 98 ? -14.206 -7.320 12.563 1.00 89.12 98 GLN A O 1
ATOM 773 N N . VAL A 1 99 ? -12.415 -6.529 11.453 1.00 86.62 99 VAL A N 1
ATOM 774 C CA . VAL A 1 99 ? -12.785 -7.103 10.162 1.00 86.62 99 VAL A CA 1
ATOM 775 C C . VAL A 1 99 ? -12.615 -8.619 10.219 1.00 86.62 99 VAL A C 1
ATOM 777 O O . VAL A 1 99 ? -11.531 -9.134 10.489 1.00 86.62 99 VAL A O 1
ATOM 780 N N . GLN A 1 100 ? -13.697 -9.352 9.959 1.00 79.69 100 GLN A N 1
ATOM 781 C CA . GLN A 1 100 ? -13.645 -10.809 9.894 1.00 79.69 100 GLN A CA 1
ATOM 782 C C . GLN A 1 100 ? -13.009 -11.254 8.570 1.00 79.69 100 GLN A C 1
ATOM 784 O O . GLN A 1 100 ? -13.352 -10.763 7.497 1.00 79.69 100 GLN A O 1
ATOM 789 N N . ALA A 1 101 ? -12.092 -12.222 8.631 1.00 76.19 101 ALA A N 1
ATOM 790 C CA . ALA A 1 101 ? -11.339 -12.671 7.457 1.00 76.19 101 ALA A CA 1
ATOM 791 C C . ALA A 1 101 ? -12.194 -13.401 6.398 1.00 76.19 101 ALA A C 1
ATOM 793 O O . ALA A 1 101 ? -11.795 -13.500 5.241 1.00 76.19 101 ALA A O 1
ATOM 794 N N . ASN A 1 102 ? -13.372 -13.913 6.769 1.00 81.06 102 ASN A N 1
ATOM 795 C CA . ASN A 1 102 ? -14.259 -14.667 5.876 1.00 81.06 102 ASN A CA 1
ATOM 796 C C . ASN A 1 102 ? -14.988 -13.801 4.832 1.00 81.06 102 ASN A C 1
ATOM 798 O O . ASN A 1 102 ? -15.597 -14.365 3.927 1.00 81.06 102 ASN A O 1
ATOM 802 N N . CYS A 1 103 ? -14.926 -12.470 4.931 1.00 83.31 103 CYS A N 1
ATOM 803 C CA . CYS A 1 103 ? -15.595 -11.541 4.013 1.00 83.31 103 CYS A CA 1
ATOM 804 C C . CYS A 1 103 ? -14.647 -10.487 3.408 1.00 83.31 103 CYS A C 1
ATOM 806 O O . CYS A 1 103 ? -15.083 -9.399 3.036 1.00 83.31 103 CYS A O 1
ATOM 808 N N . ALA A 1 104 ? -13.351 -10.802 3.271 1.00 87.00 104 ALA A N 1
ATOM 809 C CA . ALA A 1 104 ? -12.328 -9.846 2.831 1.00 87.00 104 ALA A CA 1
ATOM 810 C C . ALA A 1 104 ? -12.671 -9.122 1.512 1.00 87.00 104 ALA A C 1
ATOM 812 O O . ALA A 1 104 ? -12.492 -7.911 1.424 1.00 87.00 104 ALA A O 1
ATOM 813 N N . GLN A 1 105 ? -13.215 -9.828 0.512 1.00 89.62 105 GLN A N 1
ATOM 814 C CA . GLN A 1 105 ? -13.614 -9.219 -0.765 1.00 89.62 105 GLN A CA 1
ATOM 815 C C . GLN A 1 105 ? -14.765 -8.215 -0.600 1.00 89.62 105 GLN A C 1
ATOM 817 O O . GLN A 1 105 ? -14.723 -7.127 -1.173 1.00 89.62 105 GLN A O 1
ATOM 822 N N . GLU A 1 106 ? -15.792 -8.566 0.177 1.00 90.81 106 GLU A N 1
ATOM 823 C CA . GLU A 1 106 ? -16.959 -7.706 0.402 1.00 90.81 106 GLU A CA 1
ATOM 824 C C . GLU A 1 106 ? -16.571 -6.450 1.181 1.00 90.81 106 GLU A C 1
ATOM 826 O O . GLU A 1 106 ? -16.942 -5.342 0.794 1.00 90.81 106 GLU A O 1
ATOM 831 N N . VAL A 1 107 ? -15.773 -6.613 2.242 1.00 91.94 107 VAL A N 1
ATOM 832 C CA . VAL A 1 107 ? -15.284 -5.493 3.055 1.00 91.94 107 VAL A CA 1
ATOM 833 C C . VAL A 1 107 ? -14.358 -4.598 2.241 1.00 91.94 107 VAL A C 1
ATOM 835 O O . VAL A 1 107 ? -14.517 -3.381 2.284 1.00 91.94 107 VAL A O 1
ATOM 838 N N . PHE A 1 108 ? -13.447 -5.175 1.451 1.00 92.12 108 PHE A N 1
ATOM 839 C CA . PHE A 1 108 ? -12.582 -4.408 0.557 1.00 92.12 108 PHE A CA 1
ATOM 840 C C . PHE A 1 108 ? -13.403 -3.546 -0.407 1.00 92.12 108 PHE A C 1
ATOM 842 O O . PHE A 1 108 ? -13.186 -2.340 -0.487 1.00 92.12 108 PHE A O 1
ATOM 849 N N . MET A 1 109 ? -14.391 -4.137 -1.089 1.00 92.88 109 MET A N 1
ATOM 850 C CA . MET A 1 109 ? -15.237 -3.409 -2.040 1.00 92.88 109 MET A CA 1
ATOM 851 C C . MET A 1 109 ? -16.091 -2.337 -1.362 1.00 92.88 109 MET A C 1
ATOM 853 O O . MET A 1 109 ? -16.252 -1.249 -1.912 1.00 92.88 109 MET A O 1
ATOM 857 N N . MET A 1 110 ? -16.630 -2.621 -0.175 1.00 93.25 110 MET A N 1
ATOM 858 C CA . MET A 1 110 ? -17.397 -1.652 0.606 1.00 93.25 110 MET A CA 1
ATOM 859 C C . MET A 1 110 ? -16.533 -0.447 0.989 1.00 93.25 110 MET A C 1
ATOM 861 O O . MET A 1 110 ? -16.905 0.684 0.691 1.00 93.25 110 MET A O 1
ATOM 865 N N . VAL A 1 111 ? -15.367 -0.691 1.593 1.00 93.19 111 VAL A N 1
ATOM 866 C CA . VAL A 1 111 ? -14.451 0.366 2.043 1.00 93.19 111 VAL A CA 1
ATOM 867 C C . VAL A 1 111 ? -13.918 1.168 0.857 1.00 93.19 111 VAL A C 1
ATOM 869 O O . VAL A 1 111 ? -13.953 2.393 0.903 1.00 93.19 111 VAL A O 1
ATOM 872 N N . ALA A 1 112 ? -13.491 0.505 -0.223 1.00 93.81 112 ALA A N 1
ATOM 873 C CA . ALA A 1 112 ? -12.994 1.179 -1.419 1.00 93.81 112 ALA A CA 1
ATOM 874 C C . ALA A 1 112 ? -14.048 2.122 -2.014 1.00 93.81 112 ALA A C 1
ATOM 876 O O . ALA A 1 112 ? -13.749 3.280 -2.278 1.00 93.81 112 ALA A O 1
ATOM 877 N N . ARG A 1 113 ? -15.302 1.670 -2.154 1.00 94.69 113 ARG A N 1
ATOM 878 C CA . ARG A 1 113 ? -16.395 2.526 -2.644 1.00 94.69 113 ARG A CA 1
ATOM 879 C C . ARG A 1 113 ? -16.652 3.714 -1.725 1.00 94.69 113 ARG A C 1
ATOM 881 O O . ARG A 1 113 ? -16.847 4.815 -2.219 1.00 94.69 113 ARG A O 1
ATOM 888 N N . SER A 1 114 ? -16.640 3.502 -0.410 1.00 95.00 114 SER A N 1
ATOM 889 C CA . SER A 1 114 ? -16.850 4.577 0.563 1.00 95.00 114 SER A CA 1
ATOM 890 C C . SER A 1 114 ? -15.728 5.618 0.583 1.00 95.00 114 SER A C 1
ATOM 892 O O . SER A 1 114 ? -16.004 6.757 0.928 1.00 95.00 114 SER A O 1
ATOM 894 N N . ILE A 1 115 ? -14.490 5.268 0.218 1.00 94.31 115 ILE A N 1
ATOM 895 C CA . ILE A 1 115 ? -13.372 6.229 0.142 1.00 94.31 115 ILE A CA 1
ATOM 896 C C . ILE A 1 115 ? -13.553 7.227 -1.013 1.00 94.31 115 ILE A C 1
ATOM 898 O O . ILE A 1 115 ? -13.131 8.371 -0.891 1.00 94.31 115 ILE A O 1
ATOM 902 N N . PHE A 1 116 ? -14.176 6.804 -2.116 1.00 92.81 116 PHE A N 1
ATOM 903 C CA . PHE A 1 116 ? -14.329 7.600 -3.343 1.00 92.81 116 PHE A CA 1
ATOM 904 C C . PHE A 1 116 ? -15.761 8.115 -3.567 1.00 92.81 116 PHE A C 1
ATOM 906 O O . PHE A 1 116 ? -16.114 8.456 -4.693 1.00 92.81 116 PHE A O 1
ATOM 913 N N . ILE A 1 117 ? -16.617 8.096 -2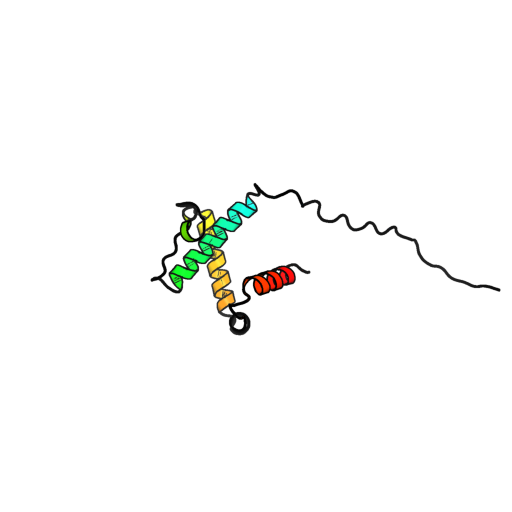.540 1.00 93.44 117 ILE A N 1
ATOM 914 C CA . ILE A 1 117 ? -18.029 8.492 -2.675 1.00 93.44 117 ILE A CA 1
ATOM 915 C C . ILE A 1 117 ? -18.247 10.015 -2.641 1.00 93.44 117 ILE A C 1
ATOM 917 O O . ILE A 1 117 ? -19.306 10.466 -3.076 1.00 93.44 117 ILE A O 1
ATOM 921 N N . ASP A 1 118 ? -17.266 10.770 -2.139 1.00 77.69 118 ASP A N 1
ATOM 922 C CA . ASP A 1 118 ? -17.283 12.235 -2.031 1.00 77.69 118 ASP A CA 1
ATOM 923 C C . ASP A 1 118 ? -16.569 12.913 -3.213 1.00 77.69 118 ASP A C 1
ATOM 925 O O . ASP A 1 118 ? -15.462 12.454 -3.587 1.00 77.69 118 ASP A O 1
#

pLDDT: mean 80.87, std 19.19, range [35.84, 97.81]

Mean predicted aligned error: 12.25 Å

Foldseek 3Di:
DDDDDDDDDPPVPPPPPPPPPPDPPPPPPVVVLVLLLVLLLVQVVCCVVPVVPHDDQVNVVHDPCSCVDPVSVVSSVVVVVVVVVQVVPPVSVVVVVVDDPVCVVVVVVVVVCVVPVD